Protein AF-A0A453H438-F1 (afdb_monomer_lite)

Secondary structure (DSSP, 8-state):
-------------------------THHHHHHHHHHHHHHHHHHHHHHH---SSHHHHHHHHHHHHHHHHHHHHHHH-TT-HHHHHHHHHHHHHHHHSS-TT-HHHHHHHHHHHHHHHHHHHHH-TT-HHHHHHHHHHHHHHHHHT-SSHHHHHHHHHHHHHHHHHHHHHHTSHHHHHHHHS--

Organism: Aegilops tauschii subsp. strangulata (NCBI:txid200361)

Sequence (184 aa):
MGELLGEAAAGRSDFADGNGAGSATPERSSQDSLQLSTHHDVAMDLINSVTGVDEEGRSRQRILTFAVKRYVSAIERNPEDPDAYYNWALVLQESADNVDPNSDSSKDSLLEDACKKYAEATRLCPTLYDAYYNWAIAIADRAKMRGRTKEAEELWQQAIRNYDKAVQLSWNSPQGTIALWCEQ

InterPro domains:
  IPR011990 Tetratricopeptide-like helical domain superfamily [G3DSA:1.25.40.10] (53-179)
  IPR011990 Tetratricopeptide-like helical domain superfamily [SSF48452] (67-176)
  IPR053277 Endomembrane trafficking modulator [PTHR45005] (2-175)

Structure (mmCIF, N/CA/C/O backbone):
data_AF-A0A453H438-F1
#
_entry.id   AF-A0A453H438-F1
#
loop_
_atom_site.group_PDB
_atom_site.id
_atom_site.type_symbol
_atom_site.label_atom_id
_atom_site.label_alt_id
_atom_site.label_comp_id
_atom_site.label_asym_id
_atom_site.label_entity_id
_atom_site.label_seq_id
_atom_site.pdbx_PDB_ins_code
_atom_site.Cartn_x
_atom_site.Cartn_y
_atom_site.Cartn_z
_atom_site.occupancy
_atom_site.B_iso_or_equiv
_atom_site.auth_seq_id
_atom_site.auth_comp_id
_atom_site.auth_asym_id
_atom_site.auth_atom_id
_atom_site.pdbx_PDB_model_num
ATOM 1 N N . MET A 1 1 ? 22.764 -1.885 91.963 1.00 40.78 1 MET A N 1
ATOM 2 C CA . MET A 1 1 ? 24.135 -2.014 91.429 1.00 40.78 1 MET A CA 1
ATOM 3 C C . MET A 1 1 ? 24.023 -1.741 89.936 1.00 40.78 1 MET A C 1
ATOM 5 O O . MET A 1 1 ? 23.676 -2.665 89.223 1.00 40.78 1 MET A O 1
ATOM 9 N N . GLY A 1 2 ? 24.036 -0.534 89.382 1.00 42.00 2 GLY A N 1
ATOM 10 C CA . GLY A 1 2 ? 24.771 0.731 89.562 1.00 42.00 2 GLY A CA 1
ATOM 11 C C . GLY A 1 2 ? 24.722 1.358 88.142 1.00 42.00 2 GLY A C 1
ATOM 12 O O . GLY A 1 2 ? 24.816 0.604 87.179 1.00 42.00 2 GLY A O 1
ATOM 13 N N . GLU A 1 3 ? 24.214 2.581 87.941 1.00 43.81 3 GLU A N 1
ATOM 14 C CA . GLU A 1 3 ? 25.018 3.819 87.785 1.00 43.81 3 GLU A CA 1
ATOM 15 C C . GLU A 1 3 ? 26.091 3.702 86.665 1.00 43.81 3 GLU A C 1
ATOM 17 O O . GLU A 1 3 ? 26.847 2.742 86.673 1.00 43.81 3 GLU A O 1
ATOM 22 N N . LEU A 1 4 ? 26.270 4.574 85.658 1.00 42.12 4 LEU A N 1
ATOM 23 C CA . LEU A 1 4 ? 26.016 6.009 85.452 1.00 42.12 4 LEU A CA 1
ATOM 24 C C . LEU A 1 4 ? 26.261 6.375 83.957 1.00 42.12 4 LEU A C 1
ATOM 26 O O . LEU A 1 4 ? 27.128 5.786 83.321 1.00 42.12 4 LEU A O 1
ATOM 30 N N . LEU A 1 5 ? 25.543 7.412 83.497 1.00 38.44 5 LEU A N 1
ATOM 31 C CA . LEU A 1 5 ? 25.939 8.559 82.641 1.00 38.44 5 LEU A CA 1
ATOM 32 C C . LEU A 1 5 ? 26.519 8.406 81.217 1.00 38.44 5 LEU A C 1
ATOM 34 O O . LEU A 1 5 ? 27.482 7.693 80.967 1.00 38.44 5 LEU A O 1
ATOM 38 N N . GLY A 1 6 ? 26.035 9.293 80.335 1.00 37.94 6 GLY A N 1
ATOM 39 C CA . GLY A 1 6 ? 26.762 9.777 79.155 1.00 37.94 6 GLY A CA 1
ATOM 40 C C . GLY A 1 6 ? 25.898 10.659 78.246 1.00 37.94 6 GLY A C 1
ATOM 41 O O . GLY A 1 6 ? 24.896 10.199 77.719 1.00 37.94 6 GLY A O 1
ATOM 42 N N . GLU A 1 7 ? 26.264 11.930 78.115 1.00 39.12 7 GLU A N 1
ATOM 43 C CA . GLU A 1 7 ? 25.473 13.068 77.629 1.00 39.12 7 GLU A CA 1
ATOM 44 C C . GLU A 1 7 ? 25.336 13.217 76.093 1.00 39.12 7 GLU A C 1
ATOM 46 O O . GLU A 1 7 ? 26.124 12.686 75.321 1.00 39.12 7 GLU A O 1
ATOM 51 N N . ALA A 1 8 ? 24.330 14.022 75.713 1.00 38.03 8 ALA A N 1
ATOM 52 C CA . ALA A 1 8 ? 24.274 15.054 74.661 1.00 38.03 8 ALA A CA 1
ATOM 53 C C . ALA A 1 8 ? 24.956 14.856 73.285 1.00 38.03 8 ALA A C 1
ATOM 55 O O . ALA A 1 8 ? 26.169 14.753 73.185 1.00 38.03 8 ALA A O 1
ATOM 56 N N . ALA A 1 9 ? 24.192 15.090 72.207 1.00 40.84 9 ALA A N 1
ATOM 57 C CA . ALA A 1 9 ? 24.420 16.226 71.297 1.00 40.84 9 ALA A CA 1
ATOM 58 C C . ALA A 1 9 ? 23.336 16.318 70.209 1.00 40.84 9 ALA A C 1
ATOM 60 O O . ALA A 1 9 ? 22.828 15.324 69.699 1.00 40.84 9 ALA A O 1
ATOM 61 N N . ALA A 1 10 ? 22.997 17.559 69.878 1.00 42.06 10 ALA A N 1
ATOM 62 C CA . ALA A 1 10 ? 22.030 17.973 68.878 1.00 42.06 10 ALA A CA 1
ATOM 63 C C . ALA A 1 10 ? 22.461 17.648 67.435 1.00 42.06 10 ALA A C 1
ATOM 65 O O . ALA A 1 10 ? 23.635 17.748 67.089 1.00 42.06 10 ALA A O 1
ATOM 66 N N . GLY A 1 11 ? 21.475 17.386 66.575 1.00 38.41 11 GLY A N 1
ATOM 67 C CA . GLY A 1 11 ? 21.626 17.342 65.121 1.00 38.41 11 GLY A CA 1
ATOM 68 C C . GLY A 1 11 ? 20.312 17.720 64.441 1.00 38.41 11 GLY A C 1
ATOM 69 O O . GLY A 1 11 ? 19.410 16.902 64.314 1.00 38.41 11 GLY A O 1
ATOM 70 N N . ARG A 1 12 ? 20.200 18.995 64.068 1.00 42.25 12 ARG A N 1
ATOM 71 C CA . ARG A 1 12 ? 19.128 19.608 63.267 1.00 42.25 12 ARG A CA 1
ATOM 72 C C . ARG A 1 12 ? 19.512 19.507 61.782 1.00 42.25 12 ARG A C 1
ATOM 74 O O . ARG A 1 12 ? 20.668 19.785 61.478 1.00 42.25 12 ARG A O 1
ATOM 81 N N . SER A 1 13 ? 18.571 19.169 60.900 1.00 37.81 13 SER A N 1
ATOM 82 C CA . SER A 1 13 ? 18.438 19.569 59.470 1.00 37.81 13 SER A CA 1
ATOM 83 C C . SER A 1 13 ? 17.551 18.520 58.784 1.00 37.81 13 SER A C 1
ATOM 85 O O . SER A 1 13 ? 17.876 17.341 58.760 1.00 37.81 13 SER A O 1
ATOM 87 N N . ASP A 1 14 ? 16.272 18.804 58.567 1.00 37.12 14 ASP A N 1
ATOM 88 C CA . ASP A 1 14 ? 15.661 19.552 57.453 1.00 37.12 14 ASP A CA 1
ATOM 89 C C . ASP A 1 14 ? 14.929 18.554 56.547 1.00 37.12 14 ASP A C 1
ATOM 91 O O . ASP A 1 14 ? 15.512 17.825 55.749 1.00 37.12 14 ASP A O 1
ATOM 95 N N . PHE A 1 15 ? 13.613 18.497 56.753 1.00 37.41 15 PHE A N 1
ATOM 96 C CA . PHE A 1 15 ? 12.660 17.808 55.895 1.00 37.41 15 PHE A CA 1
ATOM 97 C C . PHE A 1 15 ? 12.567 18.564 54.566 1.00 37.41 15 PHE A C 1
ATOM 99 O O . PHE A 1 15 ? 12.157 19.724 54.547 1.00 37.41 15 PHE A O 1
ATOM 106 N N . ALA A 1 16 ? 12.916 17.901 53.466 1.00 41.78 16 ALA A N 1
ATOM 107 C CA . ALA A 1 16 ? 12.564 18.339 52.123 1.00 41.78 16 ALA A CA 1
ATOM 108 C C . ALA A 1 16 ? 11.478 17.409 51.569 1.00 41.78 16 ALA A C 1
ATOM 110 O O . ALA A 1 16 ? 11.702 16.214 51.372 1.00 41.78 16 ALA A O 1
ATOM 111 N N . ASP A 1 17 ? 10.301 17.996 51.357 1.00 46.22 17 ASP A N 1
ATOM 112 C CA . ASP A 1 17 ? 9.169 17.435 50.629 1.00 46.22 17 ASP A CA 1
ATOM 113 C C . ASP A 1 17 ? 9.554 17.059 49.192 1.00 46.22 17 ASP A C 1
ATOM 115 O O . ASP A 1 17 ? 10.184 17.832 48.470 1.00 46.22 17 ASP A O 1
ATOM 119 N N . GLY A 1 18 ? 9.091 15.891 48.753 1.00 38.09 18 GLY A N 1
ATOM 120 C CA . GLY A 1 18 ? 9.193 15.421 47.375 1.00 38.09 18 GLY A CA 1
ATOM 121 C C . GLY A 1 18 ? 7.906 14.728 46.952 1.00 38.09 18 GLY A C 1
ATOM 122 O O . GLY A 1 18 ? 7.879 13.516 46.764 1.00 38.09 18 GLY A O 1
ATOM 123 N N . ASN A 1 19 ? 6.823 15.499 46.850 1.00 38.91 19 ASN A N 1
ATOM 124 C CA . ASN A 1 19 ? 5.531 15.048 46.342 1.00 38.91 19 ASN A CA 1
ATOM 125 C C . ASN A 1 19 ? 5.623 14.848 44.815 1.00 38.91 19 ASN A C 1
ATOM 127 O O . ASN A 1 19 ? 5.589 15.810 44.047 1.00 38.91 19 ASN A O 1
ATOM 131 N N . GLY A 1 20 ? 5.790 13.600 44.372 1.00 37.56 20 GLY A N 1
ATOM 132 C CA . GLY A 1 20 ? 5.843 13.218 42.961 1.00 37.56 20 GLY A CA 1
ATOM 133 C C . GLY A 1 20 ? 4.455 13.186 42.324 1.00 37.56 20 GLY A C 1
ATOM 134 O O . GLY A 1 20 ? 3.834 12.130 42.241 1.00 37.56 20 GLY A O 1
ATOM 135 N N . ALA A 1 21 ? 3.976 14.339 41.857 1.00 39.78 21 ALA A N 1
ATOM 136 C CA . ALA A 1 21 ? 2.845 14.426 40.940 1.00 39.78 21 ALA A CA 1
ATOM 137 C C . ALA A 1 21 ? 3.364 14.372 39.495 1.00 39.78 21 ALA A C 1
ATOM 139 O O . ALA A 1 21 ? 4.129 15.235 39.067 1.00 39.78 21 ALA A O 1
ATOM 140 N N . GLY A 1 22 ? 2.962 13.335 38.757 1.00 49.44 22 GLY A N 1
ATOM 141 C CA . GLY A 1 22 ? 3.293 13.164 37.347 1.00 49.44 22 GLY A CA 1
ATOM 142 C C . GLY A 1 22 ? 2.742 14.306 36.497 1.00 49.44 22 GLY A C 1
ATOM 143 O O . GLY A 1 22 ? 1.532 14.518 36.436 1.00 49.44 22 GLY A O 1
ATOM 144 N N . SER A 1 23 ? 3.633 15.018 35.813 1.00 40.62 23 SER A N 1
ATOM 1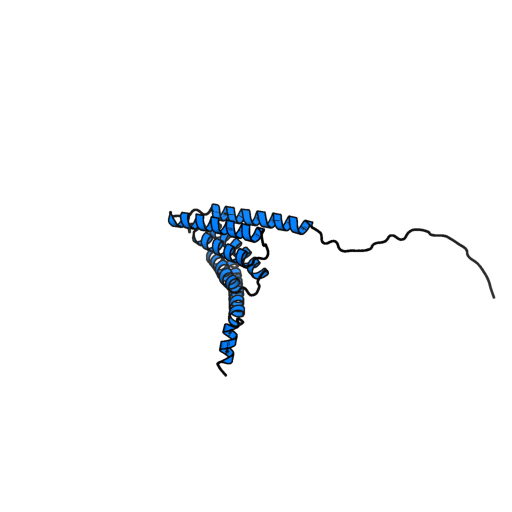45 C CA . SER A 1 23 ? 3.291 15.902 34.706 1.00 40.62 23 SER A CA 1
ATOM 146 C C . SER A 1 23 ? 3.556 15.165 33.394 1.00 40.62 23 SER A C 1
ATOM 148 O O . SER A 1 23 ? 4.690 14.841 33.045 1.00 40.62 23 SER A O 1
ATOM 150 N N . ALA A 1 24 ? 2.482 14.870 32.663 1.00 50.50 24 ALA A N 1
ATOM 151 C CA . ALA A 1 24 ? 2.571 14.513 31.257 1.00 50.50 24 ALA A CA 1
ATOM 152 C C . ALA A 1 24 ? 3.192 15.703 30.506 1.00 50.50 24 ALA A C 1
ATOM 154 O O . ALA A 1 24 ? 2.664 16.816 30.543 1.00 50.50 24 ALA A O 1
ATOM 155 N N . THR A 1 25 ? 4.348 15.486 29.885 1.00 45.19 25 THR A N 1
ATOM 156 C CA . THR A 1 25 ? 5.093 16.510 29.153 1.00 45.19 25 THR A CA 1
ATOM 157 C C . THR A 1 25 ? 4.396 16.843 27.822 1.00 45.19 25 THR A C 1
ATOM 159 O O . THR A 1 25 ? 4.120 15.940 27.032 1.00 45.19 25 THR A O 1
ATOM 162 N N . PRO A 1 26 ? 4.138 18.130 27.515 1.00 45.91 26 PRO A N 1
ATOM 163 C CA . PRO A 1 26 ? 3.538 18.558 26.247 1.00 45.91 26 PRO A CA 1
ATOM 164 C C . PRO 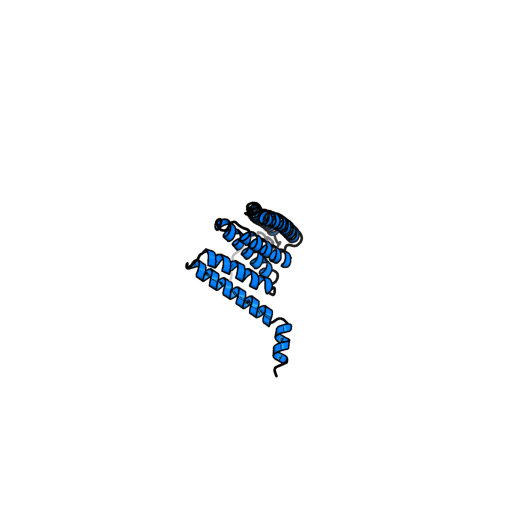A 1 26 ? 4.523 18.544 25.059 1.00 45.91 26 PRO A C 1
ATOM 166 O O . PRO A 1 26 ? 4.122 18.775 23.922 1.00 45.91 26 PRO A O 1
ATOM 169 N N . GLU A 1 27 ? 5.808 18.250 25.286 1.00 37.28 27 GLU A N 1
ATOM 170 C CA . GLU A 1 27 ? 6.850 18.273 24.245 1.00 37.28 27 GLU A CA 1
ATOM 171 C C . GLU A 1 27 ? 6.724 17.144 23.214 1.00 37.28 27 GLU A C 1
ATOM 173 O O . GLU A 1 27 ? 7.065 17.339 22.046 1.00 37.28 27 GLU A O 1
ATOM 178 N N . ARG A 1 28 ? 6.175 15.988 23.609 1.00 45.81 28 ARG A N 1
ATOM 179 C CA . ARG A 1 28 ? 6.039 14.829 22.714 1.00 45.81 28 ARG A CA 1
ATOM 180 C C . ARG A 1 28 ? 5.047 15.087 21.577 1.00 45.81 28 ARG A C 1
ATOM 182 O O . ARG A 1 28 ? 5.319 14.731 20.440 1.00 45.81 28 ARG A O 1
ATOM 189 N N . SER A 1 29 ? 3.952 15.795 21.864 1.00 47.56 29 SER A N 1
ATOM 190 C CA . SER A 1 29 ? 2.933 16.145 20.863 1.00 47.56 29 SER A CA 1
ATOM 191 C C . SER A 1 29 ? 3.475 17.088 19.786 1.00 47.56 29 SER A C 1
ATOM 193 O O . SER A 1 29 ? 3.115 16.956 18.617 1.00 47.56 29 SER A O 1
ATOM 195 N N . SER A 1 30 ? 4.340 18.034 20.158 1.00 47.81 30 SER A N 1
ATOM 196 C CA . SER A 1 30 ? 4.938 18.987 19.214 1.00 47.81 30 SER A CA 1
ATOM 197 C C . SER A 1 30 ? 6.010 18.331 18.342 1.00 47.81 30 SER A C 1
ATOM 199 O O . SER A 1 30 ? 6.099 18.634 17.154 1.00 47.81 30 SER A O 1
ATOM 201 N N . GLN A 1 31 ? 6.794 17.402 18.902 1.00 49.06 31 GLN A N 1
ATOM 202 C CA . GLN A 1 31 ? 7.755 16.603 18.137 1.00 49.06 31 GLN A CA 1
ATOM 203 C C . GLN A 1 31 ? 7.066 15.619 17.184 1.00 49.06 31 GLN A C 1
ATOM 205 O O . GLN A 1 31 ? 7.454 15.560 16.019 1.00 49.06 31 GLN A O 1
ATOM 210 N N . ASP A 1 32 ? 6.015 14.922 17.629 1.00 52.94 32 ASP A N 1
ATOM 211 C CA . ASP A 1 32 ? 5.238 14.011 16.777 1.00 52.94 32 ASP A CA 1
ATOM 212 C C . ASP A 1 32 ? 4.557 14.771 15.624 1.00 52.94 32 ASP A C 1
ATOM 214 O O . ASP A 1 32 ? 4.549 14.296 14.492 1.00 52.94 32 ASP A O 1
ATOM 218 N N . SER A 1 33 ? 4.075 15.998 15.862 1.00 51.69 33 SER A N 1
ATOM 219 C CA . SER A 1 33 ? 3.467 16.842 14.818 1.00 51.69 33 SER A CA 1
ATOM 220 C C . SER A 1 33 ? 4.475 17.307 13.754 1.00 51.69 33 SER A C 1
ATOM 222 O O . SER A 1 33 ? 4.147 17.340 12.569 1.00 51.69 33 SER A O 1
ATOM 224 N N . LEU A 1 34 ? 5.711 17.636 14.154 1.00 53.28 34 LEU A N 1
ATOM 225 C CA . LEU A 1 34 ? 6.797 18.018 13.237 1.00 53.28 34 LEU A CA 1
ATOM 226 C C . LEU A 1 34 ? 7.353 16.813 12.456 1.00 53.28 34 LEU A C 1
ATOM 228 O O . LEU A 1 34 ? 7.712 16.936 11.284 1.00 53.28 34 LEU A O 1
ATOM 232 N N . GLN A 1 35 ? 7.420 15.632 13.078 1.00 56.00 35 GLN A N 1
ATOM 233 C CA . GLN A 1 35 ? 7.798 14.400 12.378 1.00 56.00 35 GLN A CA 1
ATOM 234 C C . GLN A 1 35 ? 6.716 13.953 11.391 1.00 56.00 35 GLN A C 1
ATOM 236 O O . GLN A 1 35 ? 7.025 13.530 10.278 1.00 56.00 35 GLN A O 1
ATOM 241 N N . LEU A 1 36 ? 5.443 14.098 11.760 1.00 54.56 36 LEU A N 1
ATOM 242 C CA . LEU A 1 36 ? 4.320 13.793 10.884 1.00 54.56 36 LEU A CA 1
ATOM 243 C C . LEU A 1 36 ? 4.301 14.717 9.657 1.00 54.56 36 LEU A C 1
ATOM 245 O O . LEU A 1 36 ? 4.153 14.223 8.541 1.00 54.56 36 LEU A O 1
ATOM 249 N N . SER A 1 37 ? 4.534 16.025 9.833 1.00 56.91 37 SER A N 1
ATOM 250 C CA . SER A 1 37 ? 4.598 16.967 8.706 1.00 56.91 37 SER A CA 1
ATOM 251 C C . SER A 1 37 ? 5.758 16.644 7.758 1.00 56.91 37 SER A C 1
ATOM 253 O O . SER A 1 37 ? 5.555 16.524 6.555 1.00 56.91 37 SER A O 1
ATOM 255 N N . THR A 1 38 ? 6.955 16.386 8.293 1.00 58.50 38 THR A N 1
ATOM 256 C CA . THR A 1 38 ? 8.140 16.077 7.472 1.00 58.50 38 THR A CA 1
ATOM 257 C C . THR A 1 38 ? 8.014 14.755 6.712 1.00 58.50 38 THR A C 1
ATOM 259 O O . THR A 1 38 ? 8.413 14.673 5.551 1.00 58.50 38 THR A O 1
ATOM 262 N N . HIS A 1 39 ? 7.404 13.724 7.306 1.00 59.19 39 HIS A N 1
ATOM 263 C CA . HIS A 1 39 ? 7.105 12.477 6.593 1.00 59.19 39 HIS A CA 1
ATOM 264 C C . HIS A 1 39 ? 6.047 12.652 5.497 1.00 59.19 39 HIS A C 1
ATOM 266 O O . HIS A 1 39 ? 6.059 11.913 4.511 1.00 59.19 39 HIS A O 1
ATOM 272 N N . HIS A 1 40 ? 5.118 13.595 5.657 1.00 65.81 40 HIS A N 1
ATOM 273 C CA . HIS A 1 40 ? 4.121 13.898 4.633 1.00 65.81 40 HIS A CA 1
ATOM 274 C C . HIS A 1 40 ? 4.736 14.645 3.445 1.00 65.81 40 HIS A C 1
ATOM 276 O O . HIS A 1 40 ? 4.380 14.355 2.301 1.00 65.81 40 HIS A O 1
ATOM 282 N N . ASP A 1 41 ? 5.705 15.521 3.710 1.00 61.75 41 ASP A N 1
ATOM 283 C CA . ASP A 1 41 ? 6.421 16.290 2.692 1.00 61.75 41 ASP A CA 1
ATOM 284 C C . ASP A 1 41 ? 7.255 15.389 1.763 1.00 61.75 41 ASP A C 1
ATOM 286 O O . ASP A 1 41 ? 7.176 15.522 0.543 1.00 61.75 41 ASP A O 1
ATOM 290 N N . VAL A 1 42 ? 7.964 14.391 2.307 1.00 63.06 42 VAL A N 1
ATOM 291 C CA . VAL A 1 42 ? 8.785 13.455 1.505 1.00 63.06 42 VAL A CA 1
ATOM 292 C C . VAL A 1 42 ? 7.934 12.593 0.564 1.00 63.06 42 VAL A C 1
ATOM 294 O O . VAL A 1 42 ? 8.267 12.439 -0.612 1.00 63.06 42 VAL A O 1
ATOM 297 N N . ALA A 1 43 ? 6.805 12.065 1.046 1.00 61.09 43 ALA A N 1
ATOM 298 C CA . ALA A 1 43 ? 5.889 11.280 0.217 1.00 61.09 43 ALA A CA 1
ATOM 299 C C . ALA A 1 43 ? 5.240 12.141 -0.884 1.00 61.09 43 ALA A C 1
ATOM 301 O O . ALA A 1 43 ? 5.021 11.679 -2.004 1.00 61.09 43 ALA A O 1
ATOM 302 N N . MET A 1 44 ? 4.960 13.412 -0.587 1.00 68.69 44 MET A N 1
ATOM 303 C CA . MET A 1 44 ? 4.441 14.374 -1.558 1.00 68.69 44 MET A CA 1
ATOM 304 C C . MET A 1 44 ? 5.468 14.724 -2.637 1.00 68.69 44 MET A C 1
ATOM 306 O O . MET A 1 44 ? 5.104 14.776 -3.812 1.00 68.69 44 MET A O 1
ATOM 310 N N . ASP A 1 45 ? 6.736 14.907 -2.275 1.00 69.19 45 ASP A N 1
ATOM 311 C CA . ASP A 1 45 ? 7.818 15.142 -3.234 1.00 69.19 45 ASP A CA 1
ATOM 312 C C . ASP A 1 45 ? 8.034 13.938 -4.153 1.00 69.19 45 ASP A C 1
ATOM 314 O O . ASP A 1 45 ? 8.176 14.103 -5.368 1.00 69.19 45 ASP A O 1
ATOM 318 N N . LEU A 1 46 ? 7.958 12.721 -3.608 1.00 66.62 46 LEU A N 1
ATOM 319 C CA . LEU A 1 46 ? 8.077 11.500 -4.396 1.00 66.62 46 LEU A CA 1
ATOM 320 C C . LEU A 1 46 ? 6.945 11.387 -5.426 1.00 66.62 46 LEU A C 1
ATOM 322 O O . LEU A 1 46 ? 7.217 11.189 -6.608 1.00 66.62 46 LEU A O 1
ATOM 326 N N . ILE A 1 47 ? 5.694 11.622 -5.020 1.00 67.81 47 ILE A N 1
ATOM 327 C CA . ILE A 1 47 ? 4.525 11.636 -5.918 1.00 67.81 47 ILE A CA 1
ATOM 328 C C . ILE A 1 47 ? 4.633 12.754 -6.962 1.00 67.81 47 ILE A C 1
ATOM 330 O O . ILE A 1 47 ? 4.279 12.549 -8.120 1.00 67.81 47 ILE A O 1
ATOM 334 N N . ASN A 1 48 ? 5.128 13.936 -6.595 1.00 68.44 48 ASN A N 1
ATOM 335 C CA . ASN A 1 48 ? 5.312 15.033 -7.550 1.00 68.44 48 ASN A CA 1
ATOM 336 C C . ASN A 1 48 ? 6.431 14.749 -8.564 1.00 68.44 48 ASN A C 1
ATOM 338 O O . ASN A 1 48 ? 6.393 15.282 -9.672 1.00 68.44 48 ASN A O 1
ATOM 342 N N . SER A 1 49 ? 7.413 13.921 -8.196 1.00 66.88 49 SER A N 1
ATOM 343 C CA . SER A 1 49 ? 8.519 13.528 -9.075 1.00 66.88 49 SER A CA 1
ATOM 344 C C . SER A 1 49 ? 8.140 12.445 -10.094 1.00 66.88 49 SER A C 1
ATOM 346 O O . SER A 1 49 ? 8.814 12.307 -11.118 1.00 66.88 49 SER A O 1
ATOM 348 N N . VAL A 1 50 ? 7.046 11.706 -9.860 1.00 65.75 50 VAL A N 1
ATOM 349 C CA . VAL A 1 50 ? 6.530 10.727 -10.822 1.00 65.75 50 VAL A CA 1
ATOM 350 C C . VAL A 1 50 ? 6.002 11.474 -12.041 1.00 65.75 50 VAL A C 1
ATOM 352 O O . VAL A 1 50 ? 5.050 12.247 -11.964 1.00 65.75 50 VAL A O 1
ATOM 355 N N . THR A 1 51 ? 6.614 11.237 -13.197 1.00 64.19 51 THR A N 1
ATOM 356 C CA . THR A 1 51 ? 6.122 11.768 -14.468 1.00 64.19 51 THR A CA 1
ATOM 357 C C . THR A 1 51 ? 5.481 10.632 -15.247 1.00 64.19 51 THR A C 1
ATOM 359 O O . THR A 1 51 ? 6.136 9.657 -15.597 1.00 64.19 51 THR A O 1
ATOM 362 N N . GLY A 1 52 ? 4.172 10.739 -15.489 1.00 61.16 52 GLY A N 1
ATOM 363 C CA . GLY A 1 52 ? 3.473 9.783 -16.341 1.00 61.16 52 GLY A CA 1
ATOM 364 C C . GLY A 1 52 ? 4.078 9.775 -17.747 1.00 61.16 52 GLY A C 1
ATOM 365 O O . GLY A 1 52 ? 4.301 10.839 -18.345 1.00 61.16 52 GLY A O 1
ATOM 366 N N . VAL A 1 53 ? 4.334 8.576 -18.269 1.00 67.75 53 VAL A N 1
ATOM 367 C CA . VAL A 1 53 ? 4.941 8.357 -19.593 1.00 67.75 53 VAL A CA 1
ATOM 368 C C . VAL A 1 53 ? 4.066 8.896 -20.736 1.00 67.75 53 VAL A C 1
ATOM 370 O O . VAL A 1 53 ? 4.575 9.381 -21.746 1.00 67.75 53 VAL A O 1
ATOM 373 N N . ASP A 1 54 ? 2.748 8.928 -20.547 1.00 78.06 54 ASP A N 1
ATOM 374 C CA . ASP A 1 54 ? 1.745 9.432 -21.484 1.00 78.06 54 ASP A CA 1
ATOM 375 C C . ASP A 1 54 ? 0.884 10.560 -20.873 1.00 78.06 54 ASP A C 1
ATOM 377 O O . ASP A 1 54 ? 1.027 10.954 -19.713 1.00 78.06 54 ASP A O 1
ATOM 381 N N . GLU A 1 55 ? 0.025 11.173 -21.692 1.00 80.44 55 GLU A N 1
ATOM 382 C CA . GLU A 1 55 ? -0.835 12.282 -21.249 1.00 80.44 55 GLU A CA 1
ATOM 383 C C . GLU A 1 55 ? -1.856 11.840 -20.196 1.00 80.44 55 GLU A C 1
ATOM 385 O O . GLU A 1 55 ? -2.134 12.579 -19.247 1.00 80.44 55 GLU A O 1
ATOM 390 N N . GLU A 1 56 ? -2.337 10.607 -20.325 1.00 80.62 56 GLU A N 1
ATOM 391 C CA . GLU A 1 56 ? -3.264 9.997 -19.386 1.00 80.62 56 GLU A CA 1
ATOM 392 C C . GLU A 1 56 ? -2.597 9.745 -18.024 1.00 80.62 56 GLU A C 1
ATOM 394 O O . GLU A 1 56 ? -3.130 10.158 -16.998 1.00 80.62 56 GLU A O 1
ATOM 399 N N . GLY A 1 57 ? -1.393 9.176 -17.989 1.00 80.00 57 GLY A N 1
ATOM 400 C CA . GLY A 1 57 ? -0.607 8.981 -16.772 1.00 80.00 57 GLY A CA 1
ATOM 401 C C . GLY A 1 57 ? -0.272 10.303 -16.087 1.00 80.00 57 GLY A C 1
ATOM 402 O O . GLY A 1 57 ? -0.380 10.412 -14.869 1.00 80.00 57 GLY A O 1
ATOM 403 N N . ARG A 1 58 ? 0.030 11.364 -16.850 1.00 80.62 58 ARG A N 1
ATOM 404 C CA . ARG A 1 58 ? 0.180 12.720 -16.286 1.00 80.62 58 ARG A CA 1
ATOM 405 C C . ARG A 1 58 ? -1.128 13.255 -15.704 1.00 80.62 58 ARG A C 1
ATOM 407 O O . ARG A 1 58 ? -1.094 13.982 -14.712 1.00 80.62 58 ARG A O 1
ATOM 414 N N . SER A 1 59 ? -2.271 12.940 -16.312 1.00 84.31 59 SER A N 1
ATOM 415 C CA . SER A 1 59 ? -3.588 13.316 -15.789 1.00 84.31 59 SER A CA 1
ATOM 416 C C . SER A 1 59 ? -3.916 12.580 -14.494 1.00 84.31 59 SER A C 1
ATOM 418 O O . SER A 1 59 ? -4.237 13.232 -13.497 1.00 84.31 59 SER A O 1
ATOM 420 N N . ARG A 1 60 ? -3.728 11.254 -14.474 1.00 84.00 60 ARG A N 1
ATOM 421 C CA . ARG A 1 60 ? -3.842 10.425 -13.269 1.00 84.00 60 ARG A CA 1
ATOM 422 C C . ARG A 1 60 ? -2.943 10.955 -12.162 1.00 84.00 60 ARG A C 1
ATOM 424 O O . ARG A 1 60 ? -3.437 11.215 -11.071 1.00 84.00 60 ARG A O 1
ATOM 431 N N . GLN A 1 61 ? -1.682 11.261 -12.463 1.00 82.44 61 GLN A N 1
ATOM 432 C CA . GLN A 1 61 ? -0.746 11.771 -11.464 1.00 82.44 61 GLN A CA 1
ATOM 433 C C . GLN A 1 61 ? -1.231 13.062 -10.798 1.00 82.44 61 GLN A C 1
ATOM 435 O O . GLN A 1 61 ? -1.178 13.181 -9.579 1.00 82.44 61 GLN A O 1
ATOM 440 N N . ARG A 1 62 ? -1.786 14.013 -11.562 1.00 85.25 62 ARG A N 1
ATOM 441 C CA . ARG A 1 62 ? -2.359 15.241 -10.978 1.00 85.25 62 ARG A CA 1
ATOM 442 C C . ARG A 1 62 ? -3.499 14.943 -10.004 1.00 85.25 62 ARG A C 1
ATOM 444 O O . ARG A 1 62 ? -3.602 15.604 -8.970 1.00 85.25 62 ARG A O 1
ATOM 451 N N . ILE A 1 63 ? -4.348 13.969 -10.332 1.00 88.50 63 ILE A N 1
ATOM 452 C CA . ILE A 1 63 ? -5.464 13.545 -9.478 1.00 88.50 63 ILE A CA 1
ATOM 453 C C . ILE A 1 63 ? -4.929 12.867 -8.211 1.00 88.50 63 ILE A C 1
ATOM 455 O O . ILE A 1 63 ? -5.382 13.198 -7.117 1.00 88.50 63 ILE A O 1
ATOM 459 N N . LEU A 1 64 ? -3.928 11.991 -8.335 1.00 88.50 64 LEU A N 1
ATOM 460 C CA . LEU A 1 64 ? -3.291 11.305 -7.207 1.00 88.50 64 LEU A CA 1
ATOM 461 C C . LEU A 1 64 ? -2.605 12.301 -6.262 1.00 88.50 64 LEU A C 1
ATOM 463 O O . LEU A 1 64 ? -2.865 12.282 -5.059 1.00 88.50 64 LEU A O 1
ATOM 467 N N . THR A 1 65 ? -1.834 13.256 -6.793 1.00 86.88 65 THR A N 1
ATOM 468 C CA . THR A 1 65 ? -1.254 14.359 -6.011 1.00 86.88 65 THR A CA 1
ATOM 469 C C . THR A 1 65 ? -2.331 15.148 -5.266 1.00 86.88 65 THR A C 1
ATOM 471 O O . THR A 1 65 ? -2.158 15.507 -4.099 1.00 86.88 65 THR A O 1
ATOM 474 N N . PHE A 1 66 ? -3.456 15.444 -5.922 1.00 88.56 66 PHE A N 1
ATOM 475 C CA . PHE A 1 66 ? -4.560 16.151 -5.280 1.00 88.56 66 PHE A CA 1
ATOM 476 C C . PHE A 1 66 ? -5.204 15.316 -4.164 1.00 88.56 66 PHE A C 1
ATOM 478 O O . PHE A 1 66 ? -5.463 15.845 -3.083 1.00 88.56 66 PHE A O 1
ATOM 485 N N . ALA A 1 67 ? -5.416 14.018 -4.386 1.00 90.06 67 ALA A N 1
ATOM 486 C CA . ALA A 1 67 ? -5.964 13.107 -3.387 1.00 90.06 67 ALA A CA 1
ATOM 487 C C . ALA A 1 67 ? -5.057 13.013 -2.151 1.00 90.06 67 ALA A C 1
ATOM 489 O O . ALA A 1 67 ? -5.537 13.188 -1.031 1.00 90.06 67 ALA A O 1
ATOM 490 N N . VAL A 1 68 ? -3.741 12.855 -2.334 1.00 89.00 68 VAL A N 1
ATOM 491 C CA . VAL A 1 68 ? -2.787 12.835 -1.212 1.00 89.00 68 VAL A CA 1
ATOM 492 C C . VAL A 1 68 ? -2.844 14.120 -0.402 1.00 89.00 68 VAL A C 1
ATOM 494 O O . VAL A 1 68 ? -2.980 14.049 0.815 1.00 89.00 68 VAL A O 1
ATOM 497 N N . LYS A 1 69 ? -2.851 15.295 -1.047 1.00 88.56 69 LYS A N 1
ATOM 498 C CA . LYS A 1 69 ? -3.025 16.579 -0.342 1.00 88.56 69 LYS A CA 1
ATOM 499 C C . LYS A 1 69 ? -4.273 16.585 0.536 1.00 88.56 69 LYS A C 1
ATOM 501 O O . LYS A 1 69 ? -4.254 17.101 1.651 1.00 88.56 69 LYS A O 1
ATOM 506 N N . ARG A 1 70 ? -5.371 16.004 0.045 1.00 90.81 70 ARG A N 1
ATOM 507 C CA . ARG A 1 70 ? -6.625 15.926 0.795 1.00 90.81 70 ARG A CA 1
ATOM 508 C C . ARG A 1 70 ? -6.527 14.990 1.998 1.00 90.81 70 ARG A C 1
ATOM 510 O O . ARG A 1 70 ? -7.029 15.378 3.052 1.00 90.81 70 ARG A O 1
ATOM 517 N N . TYR A 1 71 ? -5.874 13.836 1.859 1.00 91.00 71 TYR A N 1
ATOM 518 C CA . TYR A 1 71 ? -5.666 12.891 2.960 1.00 91.00 71 TYR A CA 1
ATOM 519 C C . TYR A 1 71 ? -4.659 13.399 3.992 1.00 91.00 71 TYR A C 1
ATOM 521 O O . TYR A 1 71 ? -4.934 13.305 5.182 1.00 91.00 71 TYR A O 1
ATOM 529 N N . VAL A 1 72 ? -3.571 14.049 3.572 1.00 88.56 72 VAL A N 1
ATOM 530 C CA . VAL A 1 72 ? -2.632 14.739 4.475 1.00 88.56 72 VAL A CA 1
ATOM 531 C C . VAL A 1 72 ? -3.375 15.770 5.322 1.00 88.56 72 VAL A C 1
ATOM 533 O O . VAL A 1 72 ? -3.331 15.717 6.545 1.00 88.56 72 VAL A O 1
ATOM 536 N N . SER A 1 73 ? -4.159 16.643 4.686 1.00 88.44 73 SER A N 1
ATOM 537 C CA . SER A 1 73 ? -4.993 17.617 5.397 1.00 88.44 73 SER A CA 1
ATOM 538 C C . SER A 1 73 ? -6.077 16.993 6.285 1.00 88.44 73 SER A C 1
ATOM 540 O O . SER A 1 73 ? -6.552 17.658 7.209 1.00 88.44 73 SER A O 1
ATOM 542 N N . ALA A 1 74 ? -6.537 15.775 5.982 1.00 89.12 74 ALA A N 1
ATOM 543 C CA . ALA A 1 74 ? -7.472 15.041 6.832 1.00 89.12 74 ALA A CA 1
ATOM 544 C C . A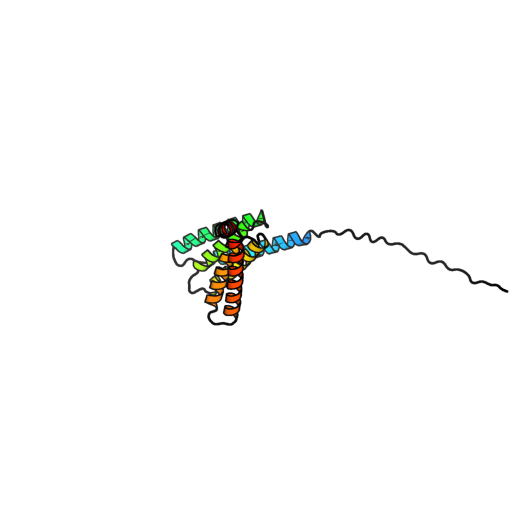LA A 1 74 ? -6.756 14.511 8.080 1.00 89.12 74 ALA A C 1
ATOM 546 O O . ALA A 1 74 ? -7.243 14.738 9.181 1.00 89.12 74 ALA A O 1
ATOM 547 N N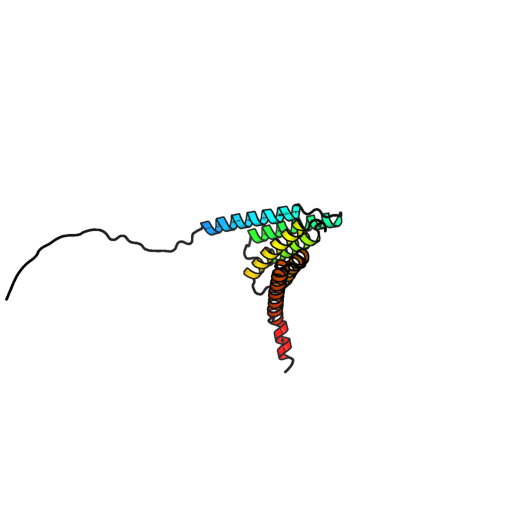 . ILE A 1 75 ? -5.562 13.938 7.915 1.00 89.12 75 ILE A N 1
ATOM 548 C CA . ILE A 1 75 ? -4.710 13.448 9.006 1.00 89.12 75 ILE A CA 1
ATOM 549 C C . ILE A 1 75 ? -4.267 14.591 9.927 1.00 89.12 75 ILE A C 1
ATOM 551 O O . ILE A 1 75 ? -4.298 14.447 11.141 1.00 89.12 75 ILE A O 1
ATOM 555 N N . GLU A 1 76 ? -3.921 15.760 9.385 1.00 88.88 76 GLU A N 1
ATOM 556 C CA . GLU A 1 76 ? -3.600 16.948 10.196 1.00 88.88 76 GLU A CA 1
ATOM 557 C C . GLU A 1 76 ? -4.774 17.403 11.076 1.00 88.88 76 GLU A C 1
ATOM 559 O O . GLU A 1 76 ? -4.570 17.965 12.151 1.00 88.88 76 GLU A O 1
ATOM 564 N N . ARG A 1 77 ? -6.013 17.188 10.617 1.00 90.12 77 ARG A N 1
ATOM 565 C CA . ARG A 1 77 ? -7.229 17.519 11.374 1.00 90.12 77 ARG A CA 1
ATOM 566 C C . ARG A 1 77 ? -7.615 16.416 12.348 1.00 90.12 77 ARG A C 1
ATOM 568 O O . ARG A 1 77 ? -8.129 16.719 13.420 1.00 90.12 77 ARG A O 1
ATOM 575 N N . ASN A 1 78 ? -7.410 15.165 11.954 1.00 89.81 78 ASN A N 1
ATOM 576 C CA . ASN A 1 78 ? -7.688 13.988 12.752 1.00 89.81 78 ASN A CA 1
A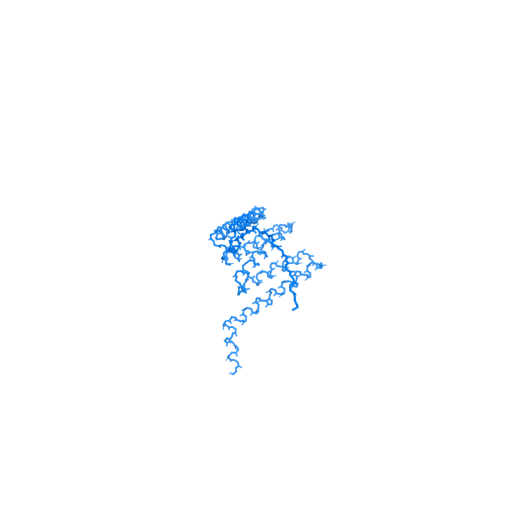TOM 577 C C . ASN A 1 78 ? -6.595 12.924 12.536 1.00 89.81 78 ASN A C 1
ATOM 579 O O . ASN A 1 78 ? -6.713 12.100 11.625 1.00 89.81 78 ASN A O 1
ATOM 583 N N . PRO A 1 79 ? -5.555 12.907 13.388 1.00 89.56 79 PRO A N 1
ATOM 584 C CA . PRO A 1 79 ? -4.483 11.917 13.306 1.00 89.56 79 PRO A CA 1
ATOM 585 C C . PRO A 1 79 ? -4.927 10.490 13.648 1.00 89.56 79 PRO A C 1
ATOM 587 O O . PRO A 1 79 ? -4.158 9.555 13.464 1.00 89.56 79 PRO A O 1
ATOM 590 N N . GLU A 1 80 ? -6.144 10.304 14.161 1.00 91.94 80 GLU A N 1
ATOM 591 C CA . GLU A 1 80 ? -6.693 8.990 14.512 1.00 91.94 80 GLU A CA 1
ATOM 592 C C . GLU A 1 80 ? -7.734 8.499 13.494 1.00 91.94 80 GLU A C 1
ATOM 594 O O . GLU A 1 80 ? -8.563 7.654 13.815 1.00 91.94 80 GLU A O 1
ATOM 599 N N . ASP A 1 81 ? -7.711 9.025 12.264 1.00 92.44 81 ASP A N 1
ATOM 600 C CA . ASP A 1 81 ? -8.565 8.570 11.163 1.00 92.44 81 ASP A CA 1
ATOM 601 C C . ASP A 1 81 ? -7.901 7.420 10.368 1.00 92.44 81 ASP A C 1
ATOM 603 O O . ASP A 1 81 ? -7.091 7.690 9.472 1.00 92.44 81 ASP A O 1
ATOM 607 N N . PRO A 1 82 ? -8.226 6.137 10.642 1.00 93.00 82 PRO A N 1
ATOM 608 C CA . PRO A 1 82 ? -7.648 5.006 9.915 1.00 93.00 82 PRO A CA 1
ATOM 609 C C . PRO A 1 82 ? -7.963 5.038 8.414 1.00 93.00 82 PRO A C 1
ATOM 611 O O . PRO A 1 82 ? -7.131 4.600 7.616 1.00 93.00 82 PRO A O 1
ATOM 614 N N . ASP A 1 83 ? -9.118 5.578 8.013 1.00 93.69 83 ASP A N 1
ATOM 615 C CA . ASP A 1 83 ? -9.540 5.616 6.612 1.00 93.69 83 ASP A CA 1
ATOM 616 C C . ASP A 1 83 ? -8.687 6.604 5.814 1.00 93.69 83 ASP A C 1
ATOM 618 O O . ASP A 1 83 ? -8.376 6.362 4.645 1.00 93.69 83 ASP A O 1
ATOM 622 N N . ALA A 1 84 ? -8.251 7.705 6.433 1.00 93.94 84 ALA A N 1
ATOM 623 C CA . ALA A 1 84 ? -7.347 8.654 5.791 1.00 93.94 84 ALA A CA 1
ATOM 624 C C . ALA A 1 84 ? -5.973 8.025 5.497 1.00 93.94 84 ALA A C 1
ATOM 626 O O . ALA A 1 84 ? -5.454 8.180 4.388 1.00 93.94 84 ALA A O 1
ATOM 627 N N . TYR A 1 85 ? -5.409 7.264 6.443 1.00 95.06 85 TYR A N 1
ATOM 628 C CA . TYR A 1 85 ? -4.159 6.525 6.224 1.00 95.06 85 TYR A CA 1
ATOM 629 C C . TYR A 1 85 ? -4.325 5.407 5.191 1.00 95.06 85 TYR A C 1
ATOM 631 O O . TYR A 1 85 ? -3.494 5.278 4.290 1.00 95.06 85 TYR A O 1
ATOM 639 N N . TYR A 1 86 ? -5.407 4.630 5.282 1.00 96.19 86 TYR A N 1
ATOM 640 C CA . TYR A 1 86 ? -5.713 3.548 4.346 1.00 96.19 86 TYR A CA 1
ATOM 641 C C . TYR A 1 86 ? -5.850 4.055 2.905 1.00 96.19 86 TYR A C 1
ATOM 643 O O . TYR A 1 86 ? -5.209 3.532 1.990 1.00 96.19 86 TYR A O 1
ATOM 651 N N . ASN A 1 87 ? -6.641 5.108 2.694 1.00 95.75 87 ASN A N 1
ATOM 652 C CA . ASN A 1 87 ? -6.849 5.662 1.362 1.00 95.75 87 ASN A CA 1
ATOM 653 C C . ASN A 1 87 ? -5.590 6.331 0.812 1.00 95.75 87 ASN A C 1
ATOM 655 O O . ASN A 1 87 ? -5.314 6.239 -0.383 1.00 95.75 87 ASN A O 1
ATOM 659 N N . TRP A 1 88 ? -4.783 6.962 1.666 1.00 94.25 88 TRP A N 1
ATOM 660 C CA . TRP A 1 88 ? -3.490 7.467 1.227 1.00 94.25 88 TRP A CA 1
ATOM 661 C C . TRP A 1 88 ? -2.567 6.333 0.760 1.00 94.25 88 TRP A C 1
ATOM 663 O O . TRP A 1 88 ? -1.952 6.440 -0.300 1.00 94.25 88 TRP A O 1
ATOM 673 N N . ALA A 1 89 ? -2.519 5.215 1.484 1.00 95.50 89 ALA A N 1
ATOM 674 C CA . ALA A 1 89 ? -1.751 4.046 1.069 1.00 95.50 89 ALA A CA 1
ATOM 675 C C . ALA A 1 89 ? -2.186 3.514 -0.314 1.00 95.50 89 ALA A C 1
ATOM 677 O O . ALA A 1 89 ? -1.332 3.183 -1.135 1.00 95.50 89 ALA A O 1
ATOM 678 N N . LEU A 1 90 ? -3.493 3.508 -0.611 1.00 95.25 90 LEU A N 1
ATOM 679 C CA . LEU A 1 90 ? -4.010 3.147 -1.939 1.00 95.25 90 LEU A CA 1
ATOM 680 C C . LEU A 1 90 ? -3.514 4.100 -3.032 1.00 95.25 90 LEU A C 1
ATOM 682 O O . LEU A 1 90 ? -3.063 3.653 -4.083 1.00 95.25 90 LEU A O 1
ATOM 686 N N . VAL A 1 91 ? -3.546 5.411 -2.776 1.00 93.62 91 VAL A N 1
ATOM 687 C CA . VAL A 1 91 ? -3.049 6.416 -3.730 1.00 93.62 91 VAL A CA 1
ATOM 688 C C . VAL A 1 91 ? -1.545 6.259 -3.980 1.00 93.62 91 VAL A C 1
ATOM 690 O O . VAL A 1 91 ? -1.084 6.476 -5.101 1.00 93.62 91 VAL A O 1
ATOM 693 N N . LEU A 1 92 ? -0.774 5.868 -2.961 1.00 92.38 92 LEU A N 1
ATOM 694 C CA . LEU A 1 92 ? 0.655 5.578 -3.099 1.00 92.38 92 LEU A CA 1
ATOM 695 C C . LEU A 1 92 ? 0.906 4.346 -3.978 1.00 92.38 92 LEU A C 1
ATOM 697 O O . LEU A 1 92 ? 1.769 4.415 -4.851 1.00 92.38 92 LEU A O 1
ATOM 701 N N . GLN A 1 93 ? 0.137 3.264 -3.809 1.00 92.56 93 GLN A N 1
ATOM 702 C CA . GLN A 1 93 ? 0.227 2.086 -4.686 1.00 92.56 93 GLN A CA 1
ATOM 703 C C . GLN A 1 93 ? -0.132 2.428 -6.137 1.00 92.56 93 GLN A C 1
ATOM 705 O O . GLN A 1 93 ? 0.632 2.123 -7.047 1.00 92.56 93 GLN A O 1
ATOM 710 N N . GLU A 1 94 ? -1.229 3.156 -6.349 1.00 91.62 94 GLU A N 1
ATOM 711 C CA . GLU A 1 94 ? -1.631 3.607 -7.687 1.00 91.62 94 GLU A CA 1
ATOM 712 C C . GLU A 1 94 ? -0.570 4.530 -8.314 1.00 91.62 94 GLU A C 1
ATOM 714 O O . GLU A 1 94 ? -0.288 4.462 -9.509 1.00 91.62 94 GLU A O 1
ATOM 719 N N . SER A 1 95 ? 0.083 5.375 -7.510 1.00 89.19 95 SER A N 1
ATOM 720 C CA . SER A 1 95 ? 1.213 6.186 -7.981 1.00 89.19 95 SER A CA 1
ATOM 721 C C . SER A 1 95 ? 2.397 5.306 -8.383 1.00 89.19 95 SER A C 1
ATOM 723 O O . SER A 1 95 ? 3.025 5.582 -9.399 1.00 89.19 95 SER A O 1
ATOM 725 N N . ALA A 1 96 ? 2.679 4.240 -7.625 1.00 89.12 96 ALA A N 1
ATOM 726 C CA . ALA A 1 96 ? 3.763 3.291 -7.882 1.00 89.12 96 ALA A CA 1
ATOM 727 C C . ALA A 1 96 ? 3.565 2.504 -9.190 1.00 89.12 96 ALA A C 1
ATOM 729 O O . ALA A 1 96 ? 4.538 2.173 -9.869 1.00 89.12 96 ALA A O 1
ATOM 730 N N . ASP A 1 97 ? 2.316 2.241 -9.570 1.00 86.75 97 ASP A N 1
ATOM 731 C CA . ASP A 1 97 ? 1.970 1.591 -10.837 1.00 86.75 97 ASP A CA 1
ATOM 732 C C . ASP A 1 97 ? 1.978 2.542 -12.038 1.00 86.75 97 ASP A C 1
ATOM 734 O O . ASP A 1 97 ? 2.163 2.099 -13.171 1.00 86.75 97 ASP A O 1
ATOM 738 N N . ASN A 1 98 ? 1.855 3.850 -11.800 1.00 81.94 98 ASN A N 1
ATOM 739 C CA . ASN A 1 98 ? 1.974 4.879 -12.834 1.00 81.94 98 ASN A CA 1
ATOM 740 C C . ASN A 1 98 ? 3.427 5.327 -13.104 1.00 81.94 98 ASN A C 1
ATOM 742 O O . ASN A 1 98 ? 3.655 6.113 -14.029 1.00 81.94 98 ASN A O 1
ATOM 746 N N . VAL A 1 99 ? 4.407 4.848 -12.326 1.00 78.62 99 VAL A N 1
ATOM 747 C CA . VAL A 1 99 ? 5.839 5.109 -12.557 1.00 78.62 99 VAL A CA 1
ATOM 748 C C . VAL A 1 99 ? 6.309 4.440 -13.854 1.00 78.62 99 VAL A C 1
ATOM 750 O O . VAL A 1 99 ? 5.850 3.357 -14.212 1.00 78.62 99 VAL A O 1
ATOM 753 N N . ASP A 1 100 ? 7.260 5.074 -14.552 1.00 73.12 100 ASP A N 1
ATOM 754 C CA . ASP A 1 100 ? 7.960 4.458 -15.684 1.00 73.12 100 ASP A CA 1
ATOM 755 C C . ASP A 1 100 ? 8.527 3.079 -15.275 1.00 73.12 100 ASP A C 1
ATOM 757 O O . ASP A 1 100 ? 9.248 2.998 -14.275 1.00 73.12 100 ASP A O 1
ATOM 761 N N . PRO A 1 101 ? 8.264 2.001 -16.039 1.00 69.25 101 PRO A N 1
ATOM 762 C CA . PRO A 1 101 ? 8.786 0.663 -15.752 1.00 69.25 101 PRO A CA 1
ATOM 763 C C . PRO A 1 101 ? 10.312 0.582 -15.606 1.00 69.25 101 PRO A C 1
ATOM 765 O O . PRO A 1 101 ? 10.817 -0.388 -15.057 1.00 69.25 101 PRO A O 1
ATOM 768 N N . ASN A 1 102 ? 11.055 1.571 -16.106 1.00 69.25 102 ASN A N 1
ATOM 769 C CA . ASN A 1 102 ? 12.509 1.654 -15.987 1.00 69.25 102 ASN A CA 1
ATOM 770 C C . ASN A 1 102 ? 12.980 2.351 -14.693 1.00 69.25 102 ASN A C 1
ATOM 772 O O . ASN A 1 102 ? 14.184 2.484 -14.475 1.00 69.25 102 ASN A O 1
ATOM 776 N N . SER A 1 103 ? 12.064 2.835 -13.846 1.00 71.25 103 SER A N 1
ATOM 777 C CA . SER A 1 103 ? 12.363 3.581 -12.615 1.00 71.25 103 SER A CA 1
ATOM 778 C C . SER A 1 103 ? 11.983 2.793 -11.354 1.00 71.25 103 SER A C 1
ATOM 780 O O . SER A 1 103 ? 11.164 3.214 -10.532 1.00 71.25 103 SER A O 1
ATOM 782 N N . ASP A 1 104 ? 12.637 1.643 -11.169 1.00 70.75 104 ASP A N 1
ATOM 783 C CA . ASP A 1 104 ? 12.395 0.732 -10.040 1.00 70.75 104 ASP A CA 1
ATOM 784 C C . ASP A 1 104 ? 12.609 1.386 -8.662 1.00 70.75 104 ASP A C 1
ATOM 786 O O . ASP A 1 104 ? 11.908 1.067 -7.702 1.00 70.75 104 ASP A O 1
ATOM 790 N N . SER A 1 105 ? 13.537 2.340 -8.533 1.00 75.75 105 SER A N 1
ATOM 791 C CA . SER A 1 105 ? 13.821 3.006 -7.251 1.00 75.75 105 SER A CA 1
ATOM 792 C C . SER A 1 105 ? 12.647 3.845 -6.738 1.00 75.75 105 SER A C 1
ATOM 794 O O . SER A 1 105 ? 12.390 3.890 -5.534 1.00 75.75 105 SER A O 1
ATOM 796 N N . SER A 1 106 ? 11.924 4.506 -7.643 1.00 82.19 106 SER A N 1
ATOM 797 C CA . SER A 1 106 ? 10.772 5.340 -7.292 1.00 82.19 106 SER A CA 1
ATOM 798 C C . SER A 1 106 ? 9.571 4.472 -6.929 1.00 82.19 106 SER A C 1
ATOM 800 O O . SER A 1 106 ? 8.873 4.763 -5.958 1.00 82.19 106 SER A O 1
ATOM 802 N N . LYS A 1 107 ? 9.380 3.361 -7.654 1.00 87.00 107 LYS A N 1
ATOM 803 C CA . LYS A 1 107 ? 8.327 2.383 -7.364 1.00 87.00 107 LYS A CA 1
ATOM 804 C C . LYS A 1 107 ? 8.512 1.734 -5.988 1.00 87.00 107 LYS A C 1
ATOM 806 O O . LYS A 1 107 ? 7.569 1.728 -5.202 1.00 87.00 107 LYS A O 1
ATOM 811 N N . ASP A 1 108 ? 9.714 1.253 -5.662 1.00 89.56 108 ASP A N 1
ATOM 812 C CA . ASP A 1 108 ? 9.987 0.632 -4.352 1.00 89.56 108 ASP A CA 1
ATOM 813 C C . ASP A 1 108 ? 9.768 1.623 -3.198 1.00 89.56 108 ASP A C 1
ATOM 815 O O . ASP A 1 108 ? 9.152 1.275 -2.193 1.00 89.56 108 ASP A O 1
ATOM 819 N N . SER A 1 109 ? 10.187 2.881 -3.376 1.00 89.44 109 SER A N 1
ATOM 820 C CA . SER A 1 109 ? 10.011 3.933 -2.366 1.00 89.44 109 SER A CA 1
ATOM 821 C C . SER A 1 109 ? 8.528 4.248 -2.107 1.00 89.44 109 SER A C 1
ATOM 823 O O . SER A 1 109 ? 8.108 4.351 -0.954 1.00 89.44 109 SER A O 1
ATOM 825 N N . LEU A 1 110 ? 7.707 4.333 -3.163 1.00 90.81 110 LEU A N 1
ATOM 826 C CA . LEU A 1 110 ? 6.258 4.548 -3.041 1.00 90.81 110 LEU A CA 1
ATOM 827 C C . LEU A 1 110 ? 5.563 3.369 -2.352 1.00 90.81 110 LEU A C 1
ATOM 829 O O . LEU A 1 110 ? 4.714 3.574 -1.484 1.00 90.81 110 LEU A O 1
ATOM 833 N N . LEU A 1 111 ? 5.938 2.136 -2.706 1.00 93.25 111 LEU A N 1
ATOM 834 C CA . LEU A 1 111 ? 5.394 0.932 -2.076 1.00 93.25 111 LEU A CA 1
ATOM 835 C C . LEU A 1 111 ? 5.813 0.813 -0.606 1.00 93.25 111 LEU A C 1
ATOM 837 O O . LEU A 1 111 ? 5.025 0.358 0.226 1.00 93.25 111 LEU A O 1
ATOM 841 N N . GLU A 1 112 ? 7.032 1.224 -0.259 1.00 93.38 112 GLU A N 1
ATOM 842 C CA . GLU A 1 112 ? 7.478 1.268 1.131 1.00 93.38 112 GLU A CA 1
ATOM 843 C C . GLU A 1 112 ? 6.649 2.256 1.956 1.00 93.38 112 GLU A C 1
ATOM 845 O O . GLU A 1 112 ? 6.184 1.916 3.048 1.00 93.38 112 GLU A O 1
ATOM 850 N N . ASP A 1 113 ? 6.413 3.457 1.434 1.00 92.69 113 ASP A N 1
ATOM 851 C CA . ASP A 1 113 ? 5.583 4.439 2.124 1.00 92.69 113 ASP A CA 1
ATOM 852 C C . ASP A 1 113 ? 4.119 3.992 2.202 1.00 92.69 113 ASP A C 1
ATOM 854 O O . ASP A 1 113 ? 3.496 4.156 3.253 1.00 92.69 113 ASP A O 1
ATOM 858 N N . ALA A 1 114 ? 3.590 3.324 1.170 1.00 94.88 114 ALA A N 1
ATOM 859 C CA . ALA A 1 114 ? 2.270 2.696 1.232 1.00 94.88 114 ALA A CA 1
ATOM 860 C C . ALA A 1 114 ? 2.193 1.678 2.382 1.00 94.88 114 ALA A C 1
ATOM 862 O O . ALA A 1 114 ? 1.251 1.705 3.175 1.00 94.88 114 ALA A O 1
ATOM 863 N N . CYS A 1 115 ? 3.220 0.835 2.542 1.00 96.06 115 CYS A N 1
ATOM 864 C CA . CYS A 1 115 ? 3.308 -0.114 3.653 1.00 96.06 115 CYS A CA 1
ATOM 865 C C . CYS A 1 115 ? 3.274 0.587 5.019 1.00 96.06 115 CYS A C 1
ATOM 867 O O . CYS A 1 115 ? 2.574 0.124 5.919 1.00 96.06 115 CYS A O 1
ATOM 869 N N . LYS A 1 116 ? 3.980 1.714 5.182 1.00 95.12 116 LYS A N 1
ATOM 870 C CA . LYS A 1 116 ? 3.955 2.502 6.430 1.00 95.12 116 LYS A CA 1
ATOM 871 C C . LYS A 1 116 ? 2.556 3.051 6.719 1.00 95.12 116 LYS A C 1
ATOM 873 O O . LYS A 1 116 ? 2.107 3.007 7.861 1.00 95.12 116 LYS A O 1
ATOM 878 N N . LYS A 1 117 ? 1.845 3.538 5.696 1.00 95.06 117 LYS A N 1
ATOM 879 C CA . LYS A 1 117 ? 0.478 4.060 5.853 1.00 95.06 117 LYS A CA 1
ATOM 880 C C . LYS A 1 117 ? -0.534 2.954 6.167 1.00 95.06 117 LYS A C 1
ATOM 882 O O . LYS A 1 117 ? -1.372 3.154 7.041 1.00 95.06 117 LYS A O 1
ATOM 887 N N . TYR A 1 118 ? -0.416 1.771 5.563 1.00 97.25 118 TYR A N 1
ATOM 888 C CA . TYR A 1 118 ? -1.229 0.617 5.965 1.00 97.25 118 TYR A CA 1
ATOM 889 C C . TYR A 1 118 ? -0.937 0.153 7.391 1.00 97.25 118 TYR A C 1
ATOM 891 O O . TYR A 1 118 ? -1.869 -0.139 8.141 1.00 97.25 118 TYR A O 1
ATOM 899 N N . ALA A 1 119 ? 0.337 0.112 7.790 1.00 96.06 119 ALA A N 1
ATOM 900 C CA . ALA A 1 119 ? 0.711 -0.218 9.160 1.00 96.06 119 ALA A CA 1
ATOM 901 C C . ALA A 1 119 ? 0.036 0.741 10.154 1.00 96.06 119 ALA A C 1
ATOM 903 O O . ALA A 1 119 ? -0.544 0.293 11.138 1.00 96.06 119 ALA A O 1
ATOM 904 N N . GLU A 1 120 ? 0.014 2.038 9.849 1.00 94.88 120 GLU A N 1
ATOM 905 C CA . GLU A 1 120 ? -0.648 3.036 10.689 1.00 94.88 120 GLU A CA 1
ATOM 906 C C . GLU A 1 120 ? -2.178 2.887 10.702 1.00 94.88 120 GLU A C 1
ATOM 908 O O . GLU A 1 120 ? -2.791 2.891 11.770 1.00 94.88 120 GLU A O 1
ATOM 913 N N . ALA A 1 121 ? -2.800 2.641 9.544 1.00 95.44 121 ALA A N 1
ATOM 914 C CA . ALA A 1 121 ? -4.235 2.365 9.458 1.00 95.44 121 ALA A CA 1
ATOM 915 C C . ALA A 1 121 ? -4.637 1.137 10.295 1.00 95.44 121 ALA A C 1
ATOM 917 O O . ALA A 1 121 ? -5.623 1.179 11.027 1.00 95.44 121 ALA A O 1
ATOM 918 N N . THR A 1 122 ? -3.850 0.056 10.238 1.00 95.50 122 THR A N 1
ATOM 919 C CA . THR A 1 122 ? -4.096 -1.163 11.031 1.00 95.50 122 THR A CA 1
ATOM 920 C C . THR A 1 122 ? -3.756 -0.993 12.513 1.00 95.50 122 THR A C 1
ATOM 922 O O . THR A 1 122 ? -4.359 -1.657 13.354 1.00 95.50 122 THR A O 1
ATOM 925 N N . ARG A 1 123 ? -2.837 -0.084 12.866 1.00 95.88 123 ARG A N 1
ATOM 926 C CA . ARG A 1 123 ? -2.568 0.304 14.259 1.00 95.88 123 ARG A CA 1
ATOM 927 C C . ARG A 1 123 ? -3.778 1.005 14.875 1.00 95.88 123 ARG A C 1
ATOM 929 O O . ARG A 1 123 ? -4.120 0.720 16.019 1.00 95.88 123 ARG A O 1
ATOM 936 N N . LEU A 1 124 ? -4.407 1.905 14.117 1.00 93.81 124 LEU A N 1
ATOM 937 C CA . LEU A 1 124 ? -5.605 2.644 14.525 1.00 93.81 124 LEU A CA 1
ATOM 938 C C . LEU A 1 124 ? -6.864 1.762 14.500 1.00 93.81 124 LEU A C 1
ATOM 940 O O . LEU A 1 124 ? -7.672 1.813 15.424 1.00 93.81 124 LEU A O 1
ATOM 944 N N . CYS A 1 125 ? -7.014 0.915 13.478 1.00 93.50 125 CYS A N 1
ATOM 945 C CA . CYS A 1 125 ? -8.126 -0.021 13.330 1.00 93.50 125 CYS A CA 1
ATOM 946 C C . CYS A 1 125 ? -7.622 -1.451 13.049 1.00 93.50 125 CYS A C 1
ATOM 948 O O . CYS A 1 125 ? -7.528 -1.872 11.892 1.00 93.50 125 CYS A O 1
ATOM 950 N N . PRO A 1 126 ? -7.346 -2.254 14.098 1.00 93.12 126 PRO A N 1
ATOM 951 C CA . PRO A 1 126 ? -6.828 -3.622 13.950 1.00 93.12 126 PRO A CA 1
ATOM 952 C C . PRO A 1 126 ? -7.797 -4.617 13.301 1.00 93.12 126 PRO A C 1
ATOM 954 O O . PRO A 1 126 ? -7.431 -5.764 13.041 1.00 93.12 126 PRO A O 1
ATOM 957 N N . THR A 1 127 ? -9.046 -4.211 13.080 1.00 92.25 127 THR A N 1
ATOM 958 C CA . THR A 1 127 ? -10.091 -5.011 12.431 1.00 92.25 127 THR A CA 1
ATOM 959 C C . THR A 1 127 ? -10.301 -4.641 10.963 1.00 92.25 127 THR A C 1
ATOM 961 O O . THR A 1 127 ? -11.150 -5.244 10.310 1.00 92.25 127 THR A O 1
ATOM 964 N N . LEU A 1 128 ? -9.544 -3.676 10.427 1.00 91.75 128 LEU A N 1
ATOM 965 C CA . LEU A 1 128 ? -9.649 -3.233 9.037 1.00 91.75 128 LEU A CA 1
ATOM 966 C C . LEU A 1 128 ? -9.011 -4.262 8.091 1.00 91.75 128 LEU A C 1
ATOM 968 O O . LEU A 1 128 ? -7.842 -4.158 7.716 1.00 91.75 128 LEU A O 1
ATOM 972 N N . TYR A 1 129 ? -9.777 -5.291 7.725 1.00 92.75 129 TYR A N 1
ATOM 973 C CA . TYR A 1 129 ? -9.273 -6.400 6.911 1.00 92.75 129 TYR A CA 1
ATOM 974 C C . TYR A 1 129 ? -8.807 -5.944 5.515 1.00 92.75 129 TYR A C 1
ATOM 976 O O . TYR A 1 129 ? -7.800 -6.457 5.026 1.00 92.75 129 TYR A O 1
ATOM 984 N N . ASP A 1 130 ? -9.472 -4.951 4.907 1.00 93.75 130 ASP A N 1
ATOM 985 C CA . ASP A 1 130 ? -9.083 -4.392 3.604 1.00 93.75 130 ASP A CA 1
ATOM 986 C C . ASP A 1 130 ? -7.677 -3.771 3.645 1.00 93.75 130 ASP A C 1
ATOM 988 O O . ASP A 1 130 ? -6.912 -3.888 2.685 1.00 93.75 130 ASP A O 1
ATOM 992 N N . ALA A 1 131 ? -7.292 -3.157 4.771 1.00 95.12 131 ALA A N 1
ATOM 993 C CA . ALA A 1 131 ? -5.946 -2.620 4.951 1.00 95.12 131 ALA A CA 1
ATOM 994 C C . ALA A 1 131 ? -4.904 -3.737 5.010 1.00 95.12 131 ALA A C 1
ATOM 996 O O . ALA A 1 131 ? -3.885 -3.637 4.336 1.00 95.12 131 ALA A O 1
ATOM 997 N N . TYR A 1 132 ? -5.162 -4.829 5.738 1.00 96.69 132 TYR A N 1
ATOM 998 C CA . TYR A 1 132 ? -4.257 -5.985 5.754 1.00 96.69 132 TYR A CA 1
ATOM 999 C C . TYR A 1 132 ? -4.117 -6.638 4.375 1.00 96.69 132 TYR A C 1
ATOM 1001 O O . TYR A 1 132 ? -3.006 -6.981 3.971 1.00 96.69 132 TYR A O 1
ATOM 1009 N N . TYR A 1 133 ? -5.224 -6.782 3.644 1.00 96.19 133 TYR A N 1
ATOM 1010 C CA . TYR A 1 133 ? -5.226 -7.365 2.305 1.00 96.19 133 TYR A CA 1
ATOM 1011 C C . TYR A 1 133 ? -4.399 -6.526 1.321 1.00 96.19 133 TYR A C 1
ATOM 1013 O O . TYR A 1 133 ? -3.473 -7.037 0.693 1.00 96.19 133 TYR A O 1
ATOM 1021 N N . ASN A 1 134 ? -4.666 -5.220 1.240 1.00 97.38 134 ASN A N 1
ATOM 1022 C CA . ASN A 1 134 ? -3.940 -4.331 0.333 1.00 97.38 134 ASN A CA 1
ATOM 1023 C C . ASN A 1 134 ? -2.484 -4.108 0.761 1.00 97.38 134 ASN A C 1
ATOM 1025 O O . ASN A 1 134 ? -1.605 -3.968 -0.087 1.00 97.38 134 ASN A O 1
ATOM 1029 N N . TRP A 1 135 ? -2.195 -4.152 2.063 1.00 98.06 135 TRP A N 1
ATOM 1030 C CA . TRP A 1 135 ? -0.821 -4.133 2.555 1.00 98.06 135 TRP A CA 1
ATOM 1031 C C . TRP A 1 135 ? -0.038 -5.372 2.115 1.00 98.06 135 TRP A C 1
ATOM 1033 O O . TRP A 1 135 ? 1.125 -5.266 1.729 1.00 98.06 135 TRP A O 1
ATOM 1043 N N . ALA A 1 136 ? -0.666 -6.549 2.131 1.00 97.50 136 ALA A N 1
ATOM 1044 C CA . ALA A 1 136 ? -0.044 -7.769 1.634 1.00 97.50 136 ALA A CA 1
ATOM 1045 C C . ALA A 1 136 ? 0.272 -7.692 0.130 1.00 97.50 136 ALA A C 1
ATOM 1047 O O . ALA A 1 136 ? 1.336 -8.158 -0.280 1.00 97.50 136 ALA A O 1
ATOM 1048 N N . ILE A 1 137 ? -0.598 -7.063 -0.672 1.00 97.00 137 ILE A N 1
ATOM 1049 C CA . ILE A 1 137 ? -0.338 -6.784 -2.096 1.00 97.00 137 ILE A CA 1
ATOM 1050 C C . ILE A 1 137 ? 0.898 -5.888 -2.249 1.00 97.00 137 ILE A C 1
ATOM 1052 O O . ILE A 1 137 ? 1.837 -6.277 -2.943 1.00 97.00 137 ILE A O 1
ATOM 1056 N N . ALA A 1 138 ? 0.960 -4.766 -1.524 1.00 96.69 138 ALA A N 1
ATOM 1057 C CA . ALA A 1 138 ? 2.098 -3.846 -1.585 1.00 96.69 138 ALA A CA 1
ATOM 1058 C C . ALA A 1 138 ? 3.432 -4.541 -1.252 1.00 96.69 138 ALA A C 1
ATOM 1060 O O . ALA A 1 138 ? 4.434 -4.366 -1.947 1.00 96.69 138 ALA A O 1
ATOM 1061 N N . ILE A 1 139 ? 3.451 -5.376 -0.206 1.00 96.94 139 ILE A N 1
ATOM 1062 C CA . ILE A 1 139 ? 4.638 -6.153 0.182 1.00 96.94 139 ILE A CA 1
ATOM 1063 C C . ILE A 1 139 ? 5.004 -7.175 -0.903 1.00 96.94 139 ILE A C 1
ATOM 1065 O O . ILE A 1 139 ? 6.184 -7.343 -1.216 1.00 96.94 139 ILE A O 1
ATOM 1069 N N . ALA A 1 140 ? 4.012 -7.857 -1.481 1.00 96.19 140 ALA A N 1
ATOM 1070 C CA . ALA A 1 140 ? 4.227 -8.821 -2.554 1.00 96.19 140 ALA A CA 1
ATOM 1071 C C . ALA A 1 140 ? 4.846 -8.164 -3.794 1.00 96.19 140 ALA A C 1
ATOM 1073 O O . ALA A 1 140 ? 5.741 -8.742 -4.410 1.00 96.19 140 ALA A O 1
ATOM 1074 N N . ASP A 1 141 ? 4.425 -6.952 -4.148 1.00 94.56 141 ASP A N 1
ATOM 1075 C CA . ASP A 1 141 ? 4.998 -6.228 -5.282 1.00 94.56 141 ASP A CA 1
ATOM 1076 C C . ASP A 1 141 ? 6.447 -5.811 -5.026 1.00 94.56 141 ASP A C 1
ATOM 1078 O O . ASP A 1 141 ? 7.300 -6.023 -5.892 1.00 94.56 141 ASP A O 1
ATOM 1082 N N . ARG A 1 142 ? 6.780 -5.373 -3.805 1.00 94.25 142 ARG A N 1
ATOM 1083 C CA . ARG A 1 142 ? 8.184 -5.164 -3.404 1.00 94.25 142 ARG A CA 1
ATOM 1084 C C . ARG A 1 142 ? 9.002 -6.455 -3.483 1.00 94.25 142 ARG A C 1
ATOM 1086 O O . ARG A 1 142 ? 10.124 -6.449 -3.987 1.00 94.25 142 ARG A O 1
ATOM 1093 N N . ALA A 1 143 ? 8.438 -7.583 -3.049 1.00 94.69 143 ALA A N 1
ATOM 1094 C CA . ALA A 1 143 ? 9.103 -8.883 -3.125 1.00 94.69 143 ALA A CA 1
ATOM 1095 C C . ALA A 1 143 ? 9.399 -9.295 -4.579 1.00 94.69 143 ALA A C 1
ATOM 1097 O O . ALA A 1 143 ? 10.492 -9.781 -4.872 1.00 94.69 143 ALA A O 1
ATOM 1098 N N . LYS A 1 144 ? 8.460 -9.055 -5.508 1.00 92.19 144 LYS A N 1
ATOM 1099 C CA . LYS A 1 144 ? 8.654 -9.320 -6.946 1.00 92.19 144 LYS A CA 1
ATOM 1100 C C . LYS A 1 144 ? 9.822 -8.517 -7.518 1.00 92.19 144 LYS A C 1
ATOM 1102 O O . LYS A 1 144 ? 10.630 -9.085 -8.251 1.00 92.19 144 LYS A O 1
ATOM 1107 N N . MET A 1 145 ? 9.948 -7.240 -7.153 1.00 89.88 145 MET A N 1
ATOM 1108 C CA . MET A 1 145 ? 11.041 -6.371 -7.616 1.00 89.88 145 MET A CA 1
ATOM 1109 C C . MET A 1 145 ? 12.418 -6.849 -7.136 1.00 89.88 145 MET A C 1
ATOM 1111 O O . MET A 1 145 ? 13.413 -6.708 -7.842 1.00 89.88 145 MET A O 1
ATOM 1115 N N . ARG A 1 146 ? 12.486 -7.465 -5.950 1.00 89.38 146 ARG A N 1
ATOM 1116 C CA . ARG A 1 146 ? 13.720 -8.040 -5.385 1.00 89.38 146 ARG A CA 1
ATOM 1117 C C . ARG A 1 146 ? 14.092 -9.407 -5.976 1.00 89.38 146 ARG A C 1
ATOM 1119 O O . ARG A 1 146 ? 15.182 -9.914 -5.697 1.00 89.38 146 ARG A O 1
ATOM 1126 N N . GLY A 1 147 ? 13.225 -10.014 -6.788 1.00 88.94 147 GLY A N 1
ATOM 1127 C CA . GLY A 1 147 ? 13.494 -11.270 -7.485 1.00 88.94 147 GLY A CA 1
ATOM 1128 C C . GLY A 1 147 ? 13.738 -12.457 -6.545 1.00 88.94 147 GLY A C 1
ATOM 1129 O O . GLY A 1 147 ? 13.001 -12.686 -5.592 1.00 88.94 147 GLY A O 1
ATOM 1130 N N . ARG A 1 148 ? 14.767 -13.265 -6.831 1.00 90.19 148 ARG A N 1
ATOM 1131 C CA . ARG A 1 148 ? 15.099 -14.490 -6.074 1.00 90.19 148 ARG A CA 1
ATOM 1132 C C . ARG A 1 148 ? 16.173 -14.225 -5.018 1.00 90.19 148 ARG A C 1
ATOM 1134 O O . ARG A 1 148 ? 17.260 -14.795 -5.076 1.00 90.19 148 ARG A O 1
ATOM 1141 N N . THR A 1 149 ? 15.880 -13.323 -4.091 1.00 95.00 149 THR A N 1
ATOM 1142 C CA . THR A 1 149 ? 16.773 -12.956 -2.982 1.00 95.00 149 THR A CA 1
ATOM 1143 C C . THR A 1 149 ? 16.183 -13.385 -1.642 1.00 95.00 149 THR A C 1
ATOM 1145 O O . THR A 1 149 ? 14.977 -13.586 -1.517 1.00 95.00 149 THR A O 1
ATOM 1148 N N . LYS A 1 150 ? 17.031 -13.493 -0.613 1.00 94.38 150 LYS A N 1
ATOM 1149 C CA . LYS A 1 150 ? 16.573 -13.780 0.754 1.00 94.38 150 LYS A CA 1
ATOM 1150 C C . LYS A 1 150 ? 15.634 -12.688 1.287 1.00 94.38 150 LYS A C 1
ATOM 1152 O O . LYS A 1 150 ? 14.658 -12.991 1.958 1.00 94.38 150 LYS A O 1
ATOM 1157 N N . GLU A 1 151 ? 15.895 -11.432 0.929 1.00 93.44 151 GLU A N 1
ATOM 1158 C CA . GLU A 1 151 ? 15.008 -10.304 1.243 1.00 93.44 151 GLU A CA 1
ATOM 1159 C C . GLU A 1 151 ? 13.612 -10.503 0.632 1.00 93.44 151 GLU A C 1
ATOM 1161 O O . GLU A 1 151 ? 12.606 -10.314 1.314 1.00 93.44 151 GLU A O 1
ATOM 1166 N N . ALA A 1 152 ? 13.529 -10.959 -0.624 1.00 94.12 152 ALA A N 1
ATOM 1167 C CA . ALA A 1 152 ? 12.248 -11.272 -1.249 1.00 94.12 152 ALA A CA 1
ATOM 1168 C C . ALA A 1 152 ? 11.494 -12.374 -0.487 1.00 94.12 152 ALA A C 1
ATOM 1170 O O . ALA A 1 152 ? 10.290 -12.256 -0.290 1.00 94.12 152 ALA A O 1
ATOM 1171 N N . GLU A 1 153 ? 12.178 -13.423 -0.020 1.00 95.94 153 GLU A N 1
ATOM 1172 C CA . GLU A 1 153 ? 11.558 -14.484 0.792 1.00 95.94 153 GLU A CA 1
ATOM 1173 C C . GLU A 1 153 ? 10.980 -13.942 2.108 1.00 95.94 153 GLU A C 1
ATOM 1175 O O . GLU A 1 153 ? 9.865 -14.299 2.492 1.00 95.94 153 GLU A O 1
ATOM 1180 N N . GLU A 1 154 ? 11.699 -13.042 2.781 1.00 96.44 154 GLU A N 1
ATOM 1181 C CA . GLU A 1 154 ? 11.235 -12.389 4.010 1.00 96.44 154 GLU A CA 1
ATOM 1182 C C . GLU A 1 154 ? 10.011 -11.497 3.757 1.00 96.44 154 GLU A C 1
ATOM 1184 O O . GLU A 1 154 ? 9.073 -11.486 4.562 1.00 96.44 154 GLU A O 1
ATOM 1189 N N . LEU A 1 155 ? 9.982 -10.781 2.629 1.00 96.25 155 LEU A N 1
ATOM 1190 C CA . LEU A 1 155 ? 8.821 -10.002 2.195 1.00 96.25 155 LEU A CA 1
ATOM 1191 C C . LEU A 1 155 ? 7.636 -10.915 1.851 1.00 96.25 155 LEU A C 1
ATOM 1193 O O . LEU A 1 155 ? 6.524 -10.670 2.312 1.00 96.25 155 LEU A O 1
ATOM 1197 N N . TRP A 1 156 ? 7.853 -12.021 1.139 1.00 97.19 156 TRP A N 1
ATOM 1198 C CA . TRP A 1 156 ? 6.796 -12.997 0.857 1.00 97.19 156 TRP A CA 1
ATOM 1199 C C . TRP A 1 156 ? 6.178 -13.561 2.136 1.00 97.19 156 TRP A C 1
ATOM 1201 O O . TRP A 1 156 ? 4.956 -13.630 2.256 1.00 97.19 156 TRP A O 1
ATOM 1211 N N . GLN A 1 157 ? 6.999 -13.900 3.131 1.00 97.56 157 GLN A N 1
ATOM 1212 C CA . GLN A 1 157 ? 6.502 -14.348 4.431 1.00 97.56 157 GLN A CA 1
ATOM 1213 C C . GLN A 1 157 ? 5.698 -13.261 5.157 1.00 97.56 157 GLN A C 1
ATOM 1215 O O . GLN A 1 157 ? 4.712 -13.575 5.822 1.00 97.56 157 GLN A O 1
ATOM 1220 N N . GLN A 1 158 ? 6.100 -11.991 5.052 1.00 97.12 158 GLN A N 1
ATOM 1221 C CA . GLN A 1 158 ? 5.334 -10.865 5.598 1.00 97.12 158 GLN A CA 1
ATOM 1222 C C . GLN A 1 158 ? 3.975 -10.709 4.905 1.00 97.12 158 GLN A C 1
ATOM 1224 O O . GLN A 1 158 ? 2.962 -10.586 5.592 1.00 97.12 158 GLN A O 1
ATOM 1229 N N . ALA A 1 159 ? 3.937 -10.780 3.572 1.00 96.69 159 ALA A N 1
ATOM 1230 C CA . ALA A 1 159 ? 2.699 -10.706 2.801 1.00 96.69 159 ALA A CA 1
ATOM 1231 C C . ALA A 1 159 ? 1.725 -11.829 3.190 1.00 96.69 159 ALA A C 1
ATOM 1233 O O . ALA A 1 159 ? 0.554 -11.562 3.445 1.00 96.69 159 ALA A O 1
ATOM 1234 N N . ILE A 1 160 ? 2.216 -13.068 3.325 1.00 97.31 160 ILE A N 1
ATOM 1235 C CA . ILE A 1 160 ? 1.401 -14.216 3.757 1.00 97.31 160 ILE A CA 1
ATOM 1236 C C . ILE A 1 160 ? 0.776 -13.960 5.133 1.00 97.31 160 ILE A C 1
ATOM 1238 O O . ILE A 1 160 ? -0.429 -14.122 5.287 1.00 97.31 160 ILE A O 1
ATOM 1242 N N . ARG A 1 161 ? 1.553 -13.476 6.114 1.00 96.88 161 ARG A N 1
ATOM 1243 C CA . ARG A 1 161 ? 1.016 -13.160 7.451 1.00 96.88 161 ARG A CA 1
ATOM 1244 C C . ARG A 1 161 ? -0.097 -12.112 7.406 1.00 96.88 161 ARG A C 1
ATOM 1246 O O . ARG A 1 161 ? -1.076 -12.232 8.140 1.00 96.88 161 ARG A O 1
ATOM 1253 N N . ASN A 1 162 ? 0.044 -11.095 6.557 1.00 94.12 162 ASN A N 1
ATOM 1254 C CA . ASN A 1 162 ? -0.984 -10.071 6.390 1.00 94.12 162 ASN A CA 1
ATOM 1255 C C . ASN A 1 162 ? -2.234 -10.621 5.686 1.00 94.12 162 ASN A C 1
ATOM 1257 O O . ASN A 1 162 ? -3.344 -10.321 6.124 1.00 94.12 162 ASN A O 1
ATOM 1261 N N . TYR A 1 163 ? -2.086 -11.484 4.676 1.00 95.75 163 TYR A N 1
ATOM 1262 C CA . TYR A 1 163 ? -3.226 -12.182 4.073 1.00 95.75 163 TYR A CA 1
ATOM 1263 C C . TYR A 1 163 ? -3.949 -13.078 5.076 1.00 95.75 163 TYR A C 1
ATOM 1265 O O . TYR A 1 163 ? -5.170 -12.999 5.181 1.00 95.75 163 TYR A O 1
ATOM 1273 N N . ASP A 1 164 ? -3.217 -13.870 5.860 1.00 94.56 164 ASP A N 1
ATOM 1274 C CA . ASP A 1 164 ? -3.802 -14.719 6.900 1.00 94.56 164 ASP A CA 1
ATOM 1275 C C . ASP A 1 164 ? -4.596 -13.883 7.906 1.00 94.56 164 ASP A C 1
ATOM 1277 O O . ASP A 1 164 ? -5.696 -14.262 8.309 1.00 94.56 164 ASP A O 1
ATOM 1281 N N . LYS A 1 165 ? -4.076 -12.708 8.281 1.00 92.94 165 LYS A N 1
ATOM 1282 C CA . LYS A 1 165 ? -4.783 -11.777 9.161 1.00 92.94 165 LYS A CA 1
ATOM 1283 C C . LYS A 1 165 ? -6.051 -11.223 8.510 1.00 92.94 165 LYS A C 1
ATOM 1285 O O . LYS A 1 165 ? -7.091 -11.201 9.165 1.00 92.94 165 LYS A O 1
ATOM 1290 N N . ALA A 1 166 ? -5.986 -10.816 7.242 1.00 92.62 166 ALA A N 1
ATOM 1291 C CA . ALA A 1 166 ? -7.147 -10.335 6.494 1.00 92.62 166 ALA A CA 1
ATOM 1292 C C . ALA A 1 166 ? -8.244 -11.408 6.405 1.00 92.62 166 ALA A C 1
ATOM 1294 O O . ALA A 1 166 ? -9.412 -11.116 6.648 1.00 92.62 166 ALA A O 1
ATOM 1295 N N . VAL A 1 167 ? -7.860 -12.660 6.140 1.00 91.62 167 VAL A N 1
ATOM 1296 C CA . VAL A 1 167 ? -8.758 -13.821 6.138 1.00 91.62 167 VAL A CA 1
ATOM 1297 C C . VAL A 1 167 ? -9.353 -14.032 7.532 1.00 91.62 167 VAL A C 1
ATOM 1299 O O . VAL A 1 167 ? -10.565 -14.053 7.693 1.00 91.62 167 VAL A O 1
ATOM 1302 N N . GLN A 1 168 ? -8.550 -14.102 8.591 1.00 91.00 168 GLN A N 1
ATOM 1303 C CA . GLN A 1 168 ? -9.088 -14.275 9.948 1.00 91.00 168 GLN A CA 1
ATOM 1304 C C . GLN A 1 168 ? -10.114 -13.197 10.329 1.00 91.00 168 GLN A C 1
ATOM 1306 O O . GLN A 1 168 ? -11.091 -13.490 11.016 1.00 91.00 168 GLN A O 1
ATOM 1311 N N . LEU A 1 169 ? -9.905 -11.954 9.891 1.00 88.88 169 LEU A N 1
ATOM 1312 C CA . LEU A 1 169 ? -10.826 -10.849 10.143 1.00 88.88 169 LEU A CA 1
ATOM 1313 C C . LEU A 1 169 ? -12.090 -10.923 9.276 1.00 88.88 169 LEU A C 1
ATOM 1315 O O . LEU A 1 169 ? -13.175 -10.651 9.785 1.00 88.88 169 LEU A O 1
ATOM 1319 N N . SER A 1 170 ? -11.984 -11.326 8.006 1.00 84.19 170 SER A N 1
ATOM 1320 C CA . SER A 1 170 ? -13.147 -11.446 7.118 1.00 84.19 170 SER A CA 1
ATOM 1321 C C . SER A 1 170 ? -14.062 -12.610 7.508 1.00 84.19 170 SER A C 1
ATOM 1323 O O . SER A 1 170 ? -15.282 -12.471 7.473 1.00 84.19 170 SER A O 1
ATOM 1325 N N . TRP A 1 171 ? -13.496 -13.727 7.969 1.00 73.62 171 TRP A N 1
ATOM 1326 C CA . TRP A 1 171 ? -14.259 -14.896 8.418 1.00 73.62 171 TRP A CA 1
ATOM 1327 C C . TRP A 1 171 ? -14.894 -14.701 9.805 1.00 73.62 171 TRP A C 1
ATOM 1329 O O . TRP A 1 171 ? -15.957 -15.258 10.074 1.00 73.62 171 TRP A O 1
ATOM 1339 N N . ASN A 1 172 ? -14.297 -13.864 10.660 1.00 64.25 172 ASN A N 1
ATOM 1340 C CA . ASN A 1 172 ? -14.882 -13.451 11.941 1.00 64.25 172 ASN A CA 1
ATOM 1341 C C . ASN A 1 172 ? -15.861 -12.264 11.819 1.00 64.25 172 ASN A C 1
ATOM 1343 O O . ASN A 1 172 ? -16.411 -11.822 12.829 1.00 64.25 172 ASN A O 1
ATOM 1347 N N . SER A 1 173 ? -16.105 -11.749 10.608 1.00 58.00 173 SER A N 1
ATOM 1348 C CA . SER A 1 173 ? -17.216 -10.829 10.341 1.00 58.00 173 SER A CA 1
ATOM 1349 C C . SER A 1 173 ? -18.552 -11.558 10.570 1.00 58.00 173 SER A C 1
ATOM 1351 O O . SER A 1 173 ? -18.651 -12.743 10.236 1.00 58.00 173 SER A O 1
ATOM 1353 N N . PRO A 1 174 ? -19.618 -10.893 11.066 1.00 54.25 174 PRO A N 1
ATOM 1354 C CA . PRO A 1 174 ? -20.933 -11.511 11.287 1.00 54.25 174 PRO A CA 1
ATOM 1355 C C . PRO A 1 174 ? -21.492 -12.284 10.078 1.00 54.25 174 PRO A C 1
ATOM 1357 O O . PRO A 1 174 ? -22.309 -13.186 10.244 1.00 54.25 174 PRO A O 1
ATOM 1360 N N . GLN A 1 175 ? -21.037 -11.967 8.862 1.00 53.09 175 GLN A N 1
ATOM 1361 C CA . GLN A 1 175 ? -21.398 -12.680 7.632 1.00 53.09 175 GLN A CA 1
ATOM 1362 C C . GLN A 1 175 ? -20.839 -14.117 7.575 1.00 53.09 175 GLN A C 1
ATOM 1364 O O . GLN A 1 175 ? -21.523 -15.005 7.073 1.00 53.09 175 GLN A O 1
ATOM 1369 N N . GLY A 1 176 ? -19.642 -14.370 8.117 1.00 47.91 176 GLY A N 1
ATOM 1370 C CA . GLY A 1 176 ? -19.037 -15.707 8.188 1.00 47.91 176 GLY A CA 1
ATOM 1371 C C . GLY A 1 176 ? -19.622 -16.564 9.311 1.00 47.91 176 GLY A C 1
ATOM 1372 O O . GLY A 1 176 ? -19.770 -17.776 9.164 1.00 47.91 176 GLY A O 1
ATOM 1373 N N . THR A 1 177 ? -20.052 -15.936 10.410 1.00 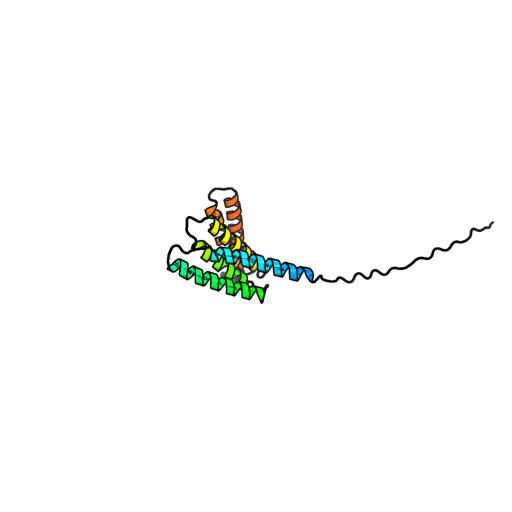47.28 177 THR A N 1
ATOM 1374 C CA . THR A 1 177 ? -20.701 -16.652 11.515 1.00 47.28 177 THR A CA 1
ATOM 1375 C C . THR A 1 177 ? -22.062 -17.211 11.095 1.00 47.28 177 THR A C 1
ATOM 1377 O O . THR A 1 177 ? -22.357 -18.353 11.425 1.00 47.28 177 THR A O 1
ATOM 1380 N N . ILE A 1 178 ? -22.866 -16.475 10.313 1.00 50.75 178 ILE A N 1
ATOM 1381 C CA . ILE A 1 178 ? -24.186 -16.948 9.845 1.00 50.75 178 ILE A CA 1
ATOM 1382 C C . ILE A 1 178 ? -24.068 -18.216 8.979 1.00 50.75 178 ILE A C 1
ATOM 1384 O O . ILE A 1 178 ? -24.924 -19.092 9.076 1.00 50.75 178 ILE A O 1
ATOM 1388 N N . ALA A 1 179 ? -22.991 -18.370 8.200 1.00 48.41 179 ALA A N 1
ATOM 1389 C CA . ALA A 1 179 ? -22.785 -19.564 7.378 1.00 48.41 179 ALA A CA 1
ATOM 1390 C C . ALA A 1 179 ? -22.578 -20.843 8.217 1.00 48.41 179 ALA A C 1
ATOM 1392 O O . ALA A 1 179 ? -23.092 -21.895 7.854 1.00 48.41 179 ALA A O 1
ATOM 1393 N N . LEU A 1 180 ? -21.913 -20.754 9.377 1.00 50.19 180 LEU A N 1
ATOM 1394 C CA . LEU A 1 180 ? -21.651 -21.916 10.240 1.00 50.19 180 LEU A CA 1
ATOM 1395 C C . LEU A 1 180 ? -22.871 -22.376 11.060 1.00 50.19 180 LEU A C 1
ATOM 1397 O O . LEU A 1 180 ? -22.911 -23.525 11.493 1.00 50.19 180 LEU A O 1
ATOM 1401 N N . TRP A 1 181 ? -23.877 -21.517 11.260 1.00 49.09 181 TRP A N 1
ATOM 1402 C CA . TRP A 1 181 ? -25.131 -21.892 11.937 1.00 49.09 181 TRP A CA 1
ATOM 1403 C C . TRP A 1 181 ? -26.205 -22.432 10.983 1.00 49.09 181 TRP A C 1
ATOM 1405 O O . TRP A 1 181 ? -27.220 -22.940 11.452 1.00 49.09 181 TRP A O 1
ATOM 1415 N N . CYS A 1 182 ? -26.002 -22.343 9.665 1.00 46.69 182 CYS A N 1
ATOM 1416 C CA . CYS A 1 182 ? -26.927 -22.889 8.666 1.00 46.69 182 CYS A CA 1
ATOM 1417 C C . CYS A 1 182 ? -26.566 -24.308 8.184 1.00 46.69 182 CYS A C 1
ATOM 1419 O O . CYS A 1 182 ? -27.334 -24.879 7.414 1.00 46.69 182 CYS A O 1
ATOM 1421 N N . GLU A 1 183 ? -25.447 -24.886 8.635 1.00 41.66 183 GLU A N 1
ATOM 1422 C CA . GLU A 1 183 ? -24.999 -26.244 8.264 1.00 41.66 183 GLU A CA 1
ATOM 1423 C C . GLU A 1 183 ? -25.129 -27.294 9.394 1.00 41.66 183 GLU A C 1
ATOM 1425 O O . GLU A 1 183 ? -24.496 -28.347 9.326 1.00 41.66 183 GLU A O 1
ATOM 1430 N N . GLN A 1 184 ? -25.965 -27.059 10.417 1.00 42.44 184 GLN A N 1
ATOM 1431 C CA . GLN A 1 184 ? -26.329 -28.078 11.423 1.00 42.44 184 GLN A CA 1
ATOM 1432 C C . GLN A 1 184 ? -27.824 -28.390 11.436 1.00 42.44 184 GLN A C 1
ATOM 1434 O O . GLN A 1 184 ? -28.630 -27.436 11.353 1.00 42.44 184 GLN A O 1
#

Radius of gyration: 28.14 Å; chains: 1; bounding box: 54×48×113 Å

pLDDT: mean 76.1, std 20.95, range [37.12, 98.06]

Foldseek 3Di:
DDDDDDDDDDDDDDDDDDPDDDDDDPVVVVVVLVVLVVLLVVLLVLLVPADQPDPVLNVLSVVLSVLSVVLSVVCNVPVLDLVSLQVNLVSLQVSLVRHDPVCVVSNLVSLVSSLVSLVSSCVSPVLPLVSLQVSLVSLQVNLVSVPPDPSSVVSNVSSVVSNVSSVVSVCPPPVVVVVVVVPD